Protein AF-A0A7X1M660-F1 (afdb_monomer_lite)

Radius of gyration: 11.9 Å; chains: 1; bounding box: 34×29×28 Å

Sequence (68 aa):
MTIPKLTKEQAAIIGAYTGVTAGPFSDIHGYAEKVLGRPVWTHEFADKRLSEKLRAAAKDDFLSICAA

Structure (mmCIF, N/CA/C/O backbone):
data_AF-A0A7X1M660-F1
#
_entry.id   AF-A0A7X1M660-F1
#
loop_
_atom_site.group_PDB
_atom_site.id
_atom_site.type_symbol
_atom_site.label_atom_id
_atom_site.label_alt_id
_atom_site.label_comp_id
_atom_site.label_asym_id
_atom_site.label_entity_id
_atom_site.label_seq_id
_atom_site.pdbx_PDB_ins_code
_atom_site.Cartn_x
_atom_site.Cartn_y
_atom_site.Cartn_z
_atom_site.occ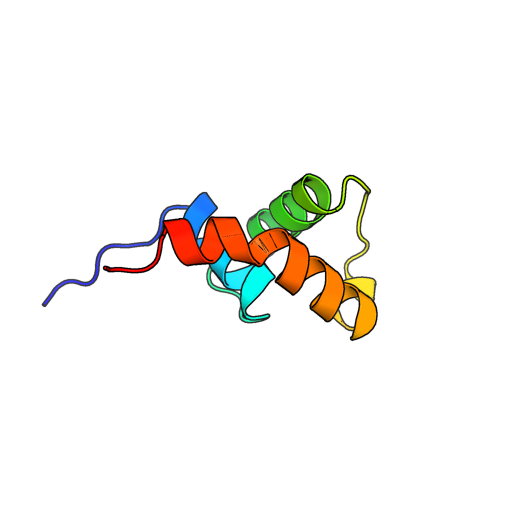upancy
_atom_site.B_iso_or_equiv
_atom_site.auth_seq_id
_atom_site.auth_comp_id
_atom_site.auth_asym_id
_atom_site.auth_atom_id
_atom_site.pdbx_PDB_model_num
ATOM 1 N N . MET A 1 1 ? -16.890 19.569 12.827 1.00 78.19 1 MET A N 1
ATOM 2 C CA . MET A 1 1 ? -16.859 18.151 12.415 1.00 78.19 1 MET A CA 1
ATOM 3 C C . MET A 1 1 ? -15.426 17.674 12.552 1.00 78.19 1 MET A C 1
ATOM 5 O O . MET A 1 1 ? -14.555 18.280 11.941 1.00 78.19 1 MET A O 1
ATOM 9 N N . THR A 1 2 ? -15.164 16.682 13.398 1.00 91.50 2 THR A N 1
ATOM 10 C CA . THR A 1 2 ? -13.813 16.125 13.560 1.00 91.50 2 THR A CA 1
ATOM 11 C C . THR A 1 2 ? -13.699 14.907 12.659 1.00 91.50 2 THR A C 1
ATOM 13 O O . THR A 1 2 ? -14.485 13.975 12.804 1.00 91.50 2 THR A O 1
ATOM 16 N N . ILE A 1 3 ? -12.757 14.926 11.718 1.00 89.19 3 ILE A N 1
ATOM 17 C CA . ILE A 1 3 ? -12.468 13.765 10.871 1.00 89.19 3 ILE A CA 1
ATOM 18 C C . ILE A 1 3 ? -11.519 12.855 11.667 1.00 89.19 3 ILE A C 1
ATOM 20 O O . ILE A 1 3 ? -10.453 13.327 12.077 1.00 89.19 3 ILE A O 1
ATOM 24 N N . PRO A 1 4 ? -11.890 11.592 11.947 1.00 91.88 4 PRO A N 1
ATOM 25 C CA . PRO A 1 4 ? -11.010 10.673 12.655 1.00 91.88 4 PRO A CA 1
ATOM 26 C C . PRO A 1 4 ? -9.740 10.412 11.838 1.00 91.88 4 PRO A C 1
ATOM 28 O O . PRO A 1 4 ? -9.761 10.401 10.608 1.00 91.88 4 PRO A O 1
ATOM 31 N N . LYS A 1 5 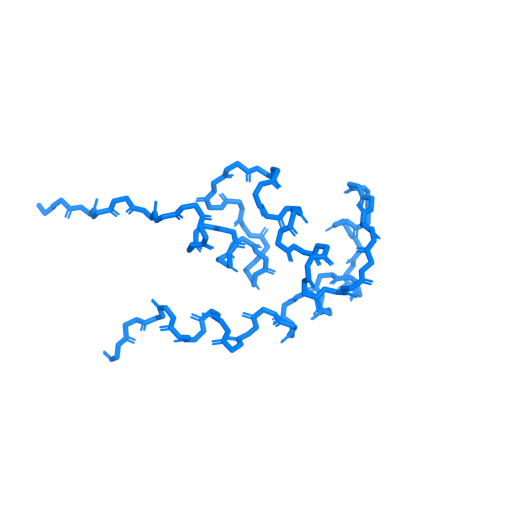? -8.617 10.202 12.530 1.00 94.88 5 LYS A N 1
ATOM 32 C CA . LYS A 1 5 ? -7.368 9.808 11.871 1.00 94.88 5 LYS A CA 1
ATOM 33 C C . LYS A 1 5 ? -7.487 8.379 11.347 1.00 94.88 5 LYS A C 1
ATOM 35 O O . LYS A 1 5 ? -8.051 7.522 12.021 1.00 94.88 5 LYS A O 1
ATOM 40 N N . LEU A 1 6 ? -6.887 8.139 10.186 1.00 96.38 6 LEU A N 1
ATOM 41 C CA . LEU A 1 6 ? -6.708 6.799 9.638 1.00 96.38 6 LEU A CA 1
ATOM 42 C C . LEU A 1 6 ? -5.820 5.961 10.563 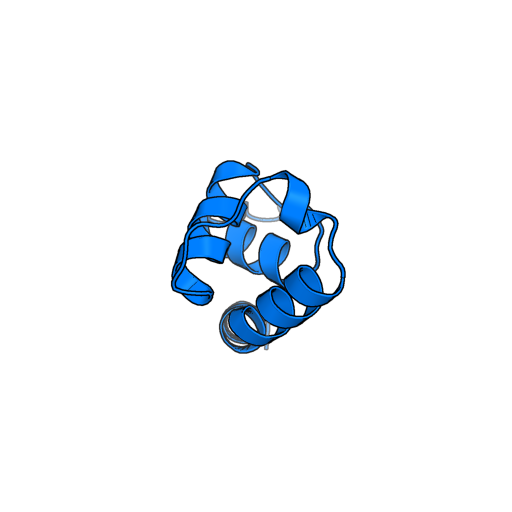1.00 96.38 6 LEU A C 1
ATOM 44 O O . LEU A 1 6 ? -4.866 6.475 11.161 1.00 96.38 6 LEU A O 1
ATOM 48 N N . THR A 1 7 ? -6.092 4.659 10.635 1.00 97.50 7 THR A N 1
ATOM 49 C CA . THR A 1 7 ? -5.094 3.708 11.134 1.00 97.50 7 THR A CA 1
ATOM 50 C C . THR A 1 7 ? -3.920 3.629 10.151 1.00 97.50 7 THR A C 1
ATOM 52 O O . THR A 1 7 ? -4.046 3.994 8.979 1.00 97.50 7 THR A O 1
ATOM 55 N N . LYS A 1 8 ? -2.762 3.128 10.605 1.00 97.88 8 LYS A N 1
ATOM 56 C CA . LYS A 1 8 ? -1.600 2.915 9.721 1.00 97.88 8 LYS A CA 1
ATOM 57 C C . LYS A 1 8 ? -1.938 2.005 8.538 1.00 97.88 8 LYS A C 1
ATOM 59 O O . LYS A 1 8 ? -1.539 2.283 7.416 1.00 97.88 8 LYS A O 1
ATOM 64 N N . GLU A 1 9 ? -2.712 0.954 8.794 1.00 97.94 9 GLU A N 1
ATOM 65 C CA . GLU A 1 9 ? -3.145 0.001 7.772 1.00 97.94 9 GLU A CA 1
ATOM 66 C C . GLU A 1 9 ? -4.067 0.655 6.737 1.00 97.94 9 GLU A C 1
ATOM 68 O O . GLU A 1 9 ? -3.813 0.546 5.541 1.00 97.94 9 GLU A O 1
ATOM 73 N N . GLN A 1 10 ? -5.063 1.434 7.174 1.00 98.06 10 GLN A N 1
ATOM 74 C CA . GLN A 1 10 ? -5.941 2.180 6.264 1.00 98.06 10 GLN A CA 1
ATOM 75 C C . GLN A 1 10 ? -5.154 3.172 5.397 1.00 98.06 10 GLN A C 1
ATOM 77 O O . GLN A 1 10 ? -5.367 3.247 4.188 1.00 98.06 10 GLN A O 1
ATOM 82 N N . ALA A 1 11 ? -4.218 3.913 5.997 1.00 98.19 11 ALA A N 1
ATOM 83 C CA . ALA A 1 11 ? -3.353 4.842 5.274 1.00 98.19 11 ALA A CA 1
ATOM 84 C C . ALA A 1 11 ? -2.473 4.133 4.228 1.00 98.19 11 ALA A C 1
ATOM 86 O O . ALA A 1 11 ? -2.318 4.636 3.112 1.00 98.19 11 ALA A O 1
ATOM 87 N N . ALA A 1 12 ? -1.932 2.958 4.563 1.00 98.56 12 ALA A N 1
ATOM 88 C CA . ALA A 1 12 ? -1.131 2.152 3.648 1.00 98.56 12 ALA A CA 1
ATOM 89 C C . ALA A 1 12 ? -1.957 1.634 2.459 1.00 98.56 12 ALA A C 1
ATOM 91 O O . ALA A 1 12 ? -1.535 1.800 1.313 1.00 98.56 12 ALA A O 1
ATOM 92 N N . ILE A 1 13 ? -3.155 1.096 2.718 1.00 98.62 13 ILE A N 1
ATOM 93 C CA . ILE A 1 13 ? -4.097 0.620 1.690 1.00 98.62 13 ILE A CA 1
ATOM 94 C C . ILE A 1 13 ? -4.476 1.760 0.736 1.00 98.62 13 ILE A C 1
ATOM 96 O O . ILE A 1 13 ? -4.383 1.609 -0.484 1.00 98.62 13 ILE A O 1
ATOM 100 N N . ILE A 1 14 ? -4.853 2.927 1.277 1.00 98.38 14 ILE A N 1
ATOM 101 C CA . ILE A 1 14 ? -5.204 4.106 0.472 1.00 98.38 14 ILE A CA 1
ATOM 102 C C . ILE A 1 14 ? -4.015 4.530 -0.388 1.00 98.38 14 ILE A C 1
ATOM 104 O O . ILE A 1 14 ? -4.186 4.773 -1.585 1.00 98.38 14 ILE A O 1
ATOM 108 N N . GLY A 1 15 ? -2.813 4.591 0.188 1.00 98.00 15 GLY A N 1
ATOM 109 C CA . GLY A 1 15 ? -1.619 4.980 -0.555 1.00 98.00 15 GLY A CA 1
ATOM 110 C C . GLY A 1 15 ? -1.251 4.011 -1.670 1.00 98.00 15 GLY A C 1
ATOM 111 O O . GLY A 1 15 ? -0.954 4.446 -2.782 1.00 98.00 15 GLY A O 1
ATOM 112 N N . ALA A 1 16 ? -1.358 2.711 -1.412 1.00 98.19 16 ALA A N 1
ATOM 113 C CA . ALA A 1 16 ? -1.106 1.677 -2.405 1.00 98.19 16 ALA A CA 1
ATOM 114 C C . ALA A 1 16 ? -2.132 1.688 -3.551 1.00 98.19 16 ALA A C 1
ATOM 116 O O . ALA A 1 16 ? -1.756 1.540 -4.713 1.00 98.19 16 ALA A O 1
ATOM 117 N N . TYR A 1 17 ? -3.418 1.894 -3.249 1.00 98.50 17 TYR A N 1
ATOM 118 C CA . TYR A 1 17 ? -4.477 1.891 -4.262 1.00 98.50 17 TYR A CA 1
ATOM 119 C C . TYR A 1 17 ? -4.518 3.178 -5.100 1.00 98.50 17 TYR A C 1
ATOM 121 O O . TYR A 1 17 ? -4.730 3.134 -6.315 1.00 98.50 17 TYR A O 1
ATOM 129 N N . THR A 1 18 ? -4.338 4.336 -4.460 1.00 97.69 18 THR A N 1
ATOM 130 C CA . THR A 1 18 ? -4.507 5.647 -5.112 1.00 97.69 18 THR A CA 1
ATOM 131 C C . THR A 1 18 ? -3.218 6.209 -5.703 1.00 97.69 18 THR A C 1
ATOM 133 O O . THR A 1 18 ? -3.282 7.069 -6.579 1.00 97.69 18 THR A O 1
ATOM 136 N N . GLY A 1 19 ? -2.055 5.759 -5.223 1.00 96.00 19 GLY A N 1
ATOM 137 C CA . GLY A 1 19 ? -0.765 6.381 -5.524 1.00 96.00 19 GLY A CA 1
ATOM 138 C C . GLY A 1 19 ? -0.513 7.694 -4.769 1.00 96.00 19 GLY A C 1
ATOM 139 O O . GLY A 1 19 ? 0.470 8.373 -5.054 1.00 96.00 19 GLY A O 1
ATOM 140 N N . VAL A 1 20 ? -1.372 8.070 -3.812 1.00 96.44 20 VAL A N 1
ATOM 141 C CA . VAL A 1 20 ? -1.223 9.279 -2.985 1.00 96.44 20 VAL A CA 1
ATOM 142 C C . VAL A 1 20 ? -0.812 8.889 -1.571 1.00 96.44 20 VAL A C 1
A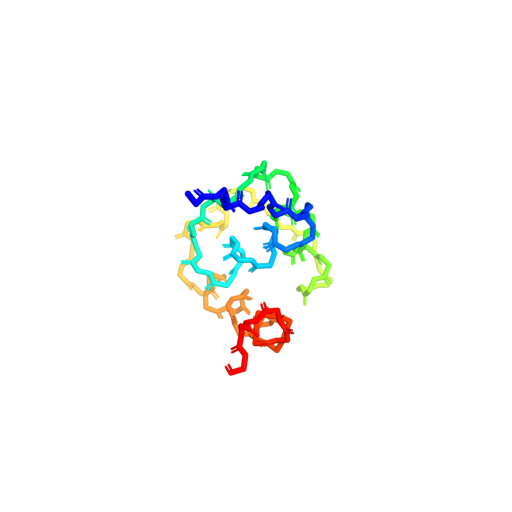TOM 144 O O . VAL A 1 20 ? -1.509 8.136 -0.901 1.00 96.44 20 VAL A O 1
ATOM 147 N N . THR A 1 21 ? 0.292 9.432 -1.062 1.00 95.38 21 THR A N 1
ATOM 148 C CA . THR A 1 21 ? 0.759 9.130 0.298 1.00 95.38 21 THR A CA 1
ATOM 149 C C . THR A 1 21 ? -0.228 9.628 1.362 1.00 95.38 21 THR A C 1
ATOM 151 O O . THR A 1 21 ? -0.237 10.811 1.698 1.00 95.38 21 THR A O 1
ATOM 154 N N . ALA A 1 22 ? -1.033 8.718 1.920 1.00 94.19 22 ALA A N 1
ATOM 155 C CA . ALA A 1 22 ? -1.999 8.984 2.995 1.00 94.19 22 ALA A CA 1
ATOM 156 C C . ALA A 1 22 ? -1.418 8.770 4.412 1.00 94.19 22 ALA A C 1
ATOM 158 O O . ALA A 1 22 ? -2.155 8.694 5.394 1.00 94.19 22 ALA A O 1
ATOM 159 N N . GLY A 1 23 ? -0.091 8.665 4.520 1.00 94.69 23 GLY A N 1
ATOM 160 C CA . GLY A 1 23 ? 0.659 8.372 5.739 1.00 94.69 23 GLY A CA 1
ATOM 161 C C . GLY A 1 23 ? 2.158 8.214 5.447 1.00 94.69 23 GLY A C 1
ATOM 162 O O . GLY A 1 23 ? 2.610 8.608 4.366 1.00 94.69 23 GLY A O 1
ATOM 163 N N . PRO A 1 24 ? 2.942 7.646 6.381 1.00 97.12 24 PRO A N 1
ATOM 164 C CA . PRO A 1 24 ? 4.355 7.354 6.160 1.00 97.12 24 PRO A CA 1
ATOM 165 C C . PRO A 1 24 ? 4.566 6.442 4.946 1.00 97.12 24 PRO A C 1
ATOM 167 O O . PRO A 1 24 ? 3.925 5.399 4.821 1.00 97.12 24 PRO A O 1
ATOM 170 N N . PHE A 1 25 ? 5.513 6.800 4.076 1.00 97.25 25 PHE A N 1
ATOM 171 C CA . PHE A 1 25 ? 5.840 5.988 2.899 1.00 97.25 25 PHE A CA 1
ATOM 172 C C . PHE A 1 25 ? 6.267 4.559 3.270 1.00 97.25 25 PHE A C 1
ATOM 174 O O . PHE A 1 25 ? 5.933 3.625 2.553 1.00 97.25 25 PHE A O 1
ATOM 181 N N . SER A 1 26 ? 6.934 4.371 4.413 1.00 97.75 26 SER A N 1
ATOM 182 C CA . SER A 1 26 ? 7.343 3.050 4.905 1.00 97.75 26 SER A CA 1
ATOM 183 C C . SER A 1 26 ? 6.172 2.091 5.123 1.00 97.75 26 SER A C 1
ATOM 185 O O . SER A 1 26 ? 6.314 0.899 4.872 1.00 97.75 26 SER A O 1
ATOM 187 N N . ASP A 1 27 ? 5.015 2.600 5.558 1.00 98.25 27 ASP A N 1
ATOM 188 C CA . ASP A 1 27 ? 3.830 1.771 5.792 1.00 98.25 27 ASP A CA 1
ATOM 189 C C . ASP A 1 27 ? 3.213 1.336 4.450 1.00 98.25 27 ASP A C 1
ATOM 191 O O . ASP A 1 27 ? 2.844 0.175 4.276 1.00 98.25 27 ASP A O 1
ATOM 195 N N . ILE A 1 28 ? 3.182 2.243 3.464 1.00 98.19 28 ILE A N 1
ATOM 196 C CA . ILE A 1 28 ? 2.744 1.951 2.087 1.00 98.19 28 ILE A CA 1
ATOM 197 C C . ILE A 1 28 ? 3.694 0.951 1.422 1.00 98.19 28 ILE A C 1
ATOM 199 O O . ILE A 1 28 ? 3.246 0.007 0.776 1.00 98.19 28 ILE A O 1
ATOM 203 N N . HIS A 1 29 ? 5.004 1.142 1.587 1.00 98.38 29 HIS A N 1
ATOM 204 C CA . HIS A 1 29 ? 6.030 0.264 1.032 1.00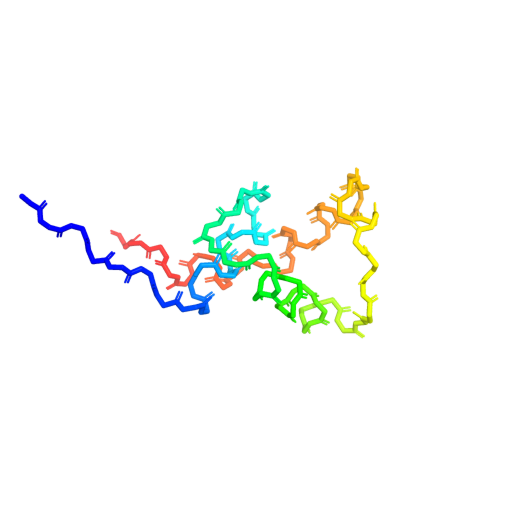 98.38 29 HIS A CA 1
ATOM 205 C C . HIS A 1 29 ? 5.928 -1.140 1.640 1.00 98.38 29 HIS A C 1
ATOM 207 O O . HIS A 1 29 ? 5.811 -2.108 0.891 1.00 98.38 29 HIS A O 1
ATOM 213 N N . GLY A 1 30 ? 5.836 -1.263 2.967 1.00 98.38 30 GLY A N 1
ATOM 214 C CA . GLY A 1 30 ? 5.640 -2.562 3.622 1.00 98.38 30 GLY A CA 1
ATOM 215 C C . GLY A 1 30 ? 4.347 -3.265 3.190 1.00 98.38 30 GLY A C 1
ATOM 216 O O . GLY A 1 30 ? 4.341 -4.472 2.946 1.00 98.38 30 GLY A O 1
ATOM 217 N N . TYR A 1 31 ? 3.255 -2.515 3.018 1.00 98.56 31 TYR A N 1
ATOM 218 C CA . TYR A 1 31 ? 2.018 -3.059 2.458 1.00 98.56 31 TYR A CA 1
ATOM 219 C C . TYR A 1 31 ? 2.194 -3.527 1.005 1.00 98.56 31 TYR A C 1
ATOM 221 O O . TYR A 1 31 ? 1.738 -4.615 0.656 1.00 98.56 31 TYR A O 1
ATOM 229 N N . ALA A 1 32 ? 2.888 -2.752 0.166 1.00 98.50 32 ALA A N 1
ATOM 230 C CA . ALA A 1 32 ? 3.151 -3.117 -1.223 1.00 98.50 32 ALA A CA 1
ATOM 231 C C . ALA A 1 32 ? 3.939 -4.429 -1.336 1.00 98.50 32 ALA A C 1
ATOM 233 O O . ALA A 1 32 ? 3.580 -5.288 -2.139 1.00 98.50 32 ALA A O 1
ATOM 234 N N . GLU A 1 33 ? 4.963 -4.622 -0.503 1.00 98.62 33 GLU A N 1
ATOM 235 C CA . GLU A 1 33 ? 5.733 -5.873 -0.468 1.00 98.62 33 GLU A CA 1
ATOM 236 C C . GLU A 1 33 ? 4.880 -7.060 -0.011 1.00 98.62 33 GLU A C 1
ATOM 238 O O . GLU A 1 33 ? 4.958 -8.139 -0.605 1.00 98.62 33 GLU A O 1
ATOM 243 N N . LYS A 1 34 ? 4.008 -6.849 0.986 1.00 98.56 34 LYS A N 1
ATOM 244 C CA . LYS A 1 34 ? 3.056 -7.860 1.469 1.00 98.56 34 LYS A CA 1
ATOM 245 C C . LYS A 1 34 ? 2.118 -8.330 0.353 1.00 98.56 34 LYS A C 1
ATOM 247 O O . LYS A 1 34 ? 2.004 -9.534 0.139 1.00 98.56 34 LYS A O 1
ATOM 252 N N . VAL A 1 35 ? 1.453 -7.412 -0.354 1.00 98.44 35 VAL A N 1
ATOM 253 C CA . VAL A 1 35 ? 0.433 -7.783 -1.358 1.00 98.44 35 VAL A CA 1
ATOM 254 C C . VAL A 1 35 ? 1.026 -8.238 -2.691 1.00 98.44 35 VAL A C 1
ATOM 256 O O . VAL A 1 35 ? 0.387 -8.993 -3.418 1.00 98.44 35 VAL A O 1
ATOM 259 N N . LEU A 1 36 ? 2.252 -7.817 -3.019 1.00 98.12 36 LEU A N 1
ATOM 260 C CA . LEU A 1 36 ? 2.960 -8.274 -4.219 1.00 98.12 36 LEU A CA 1
ATOM 261 C C . LEU A 1 36 ? 3.801 -9.535 -3.979 1.00 98.12 36 LEU A C 1
ATOM 263 O O . LEU A 1 36 ? 4.287 -10.125 -4.945 1.00 98.12 36 LEU A O 1
ATOM 267 N N . GLY A 1 37 ? 3.994 -9.939 -2.720 1.00 98.25 37 GLY A N 1
ATOM 268 C CA . GLY A 1 37 ? 4.750 -11.137 -2.349 1.00 98.25 37 GLY A CA 1
ATOM 269 C C . GLY A 1 37 ? 6.237 -11.070 -2.705 1.00 98.25 37 GLY A C 1
ATOM 270 O O . GLY A 1 37 ? 6.868 -12.109 -2.895 1.00 98.25 37 GLY A O 1
ATOM 271 N N . ARG A 1 38 ? 6.801 -9.864 -2.843 1.00 98.25 38 ARG A N 1
ATOM 272 C CA . ARG A 1 38 ? 8.219 -9.650 -3.161 1.00 98.25 38 ARG A CA 1
ATOM 273 C C . ARG A 1 38 ? 8.734 -8.326 -2.595 1.00 98.25 38 ARG A C 1
ATOM 275 O O . ARG A 1 38 ? 7.937 -7.400 -2.450 1.00 98.25 38 ARG A O 1
ATOM 282 N N . PRO A 1 39 ? 10.054 -8.187 -2.390 1.00 98.06 39 PRO A N 1
ATOM 283 C CA . PRO A 1 39 ? 10.665 -6.883 -2.176 1.00 98.06 39 PRO A CA 1
ATOM 284 C C . PRO A 1 39 ? 10.381 -5.923 -3.339 1.00 98.06 39 PRO A C 1
ATOM 286 O O . PRO A 1 39 ? 10.377 -6.331 -4.513 1.00 98.06 39 PRO A O 1
ATOM 289 N N . VAL A 1 40 ? 10.179 -4.650 -3.010 1.00 97.81 40 VAL A N 1
ATOM 290 C CA . VAL A 1 40 ? 9.971 -3.559 -3.970 1.00 97.81 40 VAL A CA 1
ATOM 291 C C . VAL A 1 40 ? 11.010 -2.483 -3.699 1.00 97.81 40 VAL A C 1
ATOM 293 O O . VAL A 1 40 ? 11.210 -2.072 -2.563 1.00 97.81 40 VAL A O 1
ATOM 296 N N . TRP A 1 41 ? 11.683 -1.991 -4.728 1.00 97.50 41 TRP A N 1
ATOM 297 C CA . TRP A 1 41 ? 12.628 -0.890 -4.566 1.00 97.50 41 TRP A CA 1
ATOM 298 C C . TRP A 1 41 ? 11.927 0.456 -4.735 1.00 97.50 41 TRP A C 1
ATOM 300 O O . TRP A 1 41 ? 11.029 0.600 -5.561 1.00 97.50 41 TRP A O 1
ATOM 310 N N . THR A 1 42 ? 12.374 1.485 -4.008 1.00 95.56 42 THR A N 1
ATOM 311 C CA . THR A 1 42 ? 11.740 2.819 -4.023 1.00 95.56 42 THR A CA 1
ATOM 312 C C . THR A 1 42 ? 11.585 3.403 -5.433 1.00 95.56 42 THR A C 1
ATOM 314 O O . THR A 1 42 ? 10.579 4.039 -5.726 1.00 95.56 42 THR A O 1
ATOM 317 N N . HIS A 1 43 ? 12.542 3.163 -6.334 1.00 95.31 43 HIS A N 1
ATOM 318 C CA . HIS A 1 43 ? 12.479 3.658 -7.713 1.00 95.31 43 HIS A CA 1
ATOM 319 C C . HIS A 1 43 ? 11.418 2.947 -8.569 1.00 95.31 43 HIS A C 1
ATOM 321 O O . HIS A 1 43 ? 10.935 3.528 -9.538 1.00 95.31 43 HIS A O 1
ATOM 327 N N . GLU A 1 44 ? 11.017 1.721 -8.216 1.00 97.44 44 GLU A N 1
ATOM 328 C CA . GLU A 1 44 ? 9.975 0.995 -8.945 1.00 97.44 44 GLU A CA 1
ATOM 329 C C . GLU A 1 44 ? 8.591 1.630 -8.743 1.00 97.44 44 GLU A C 1
ATOM 331 O O . GLU A 1 44 ? 7.724 1.467 -9.592 1.00 97.44 44 GLU A O 1
ATOM 336 N N . PHE A 1 45 ? 8.371 2.414 -7.679 1.00 95.44 45 PHE A N 1
ATOM 337 C CA . PHE A 1 45 ? 7.102 3.128 -7.460 1.00 95.44 45 PHE A CA 1
ATOM 338 C C . PHE A 1 45 ? 6.810 4.202 -8.522 1.00 95.44 45 PHE A C 1
ATOM 340 O O . PHE A 1 45 ? 5.666 4.639 -8.636 1.00 95.44 45 PHE A O 1
ATOM 347 N N . ALA A 1 46 ? 7.809 4.603 -9.318 1.00 94.44 46 ALA A N 1
ATOM 348 C CA . ALA A 1 46 ? 7.622 5.462 -10.489 1.00 94.44 46 ALA A CA 1
ATOM 349 C C . ALA A 1 46 ? 7.230 4.679 -11.762 1.00 94.44 46 ALA A C 1
ATOM 351 O O . ALA A 1 46 ? 6.844 5.287 -12.764 1.00 94.44 46 ALA A O 1
ATOM 352 N N . ASP A 1 47 ? 7.330 3.345 -11.749 1.00 96.62 47 ASP A N 1
ATOM 353 C CA . ASP A 1 47 ? 6.955 2.495 -12.875 1.00 96.62 47 ASP A CA 1
ATOM 354 C C . ASP A 1 47 ? 5.438 2.278 -12.920 1.00 96.62 47 ASP A C 1
ATOM 356 O O . ASP A 1 47 ? 4.825 1.739 -11.996 1.00 96.62 47 ASP A O 1
ATOM 360 N N . LYS A 1 48 ? 4.824 2.644 -14.051 1.00 96.81 48 LYS A N 1
ATOM 361 C CA . LYS A 1 48 ? 3.371 2.530 -14.237 1.00 96.81 48 LYS A CA 1
ATOM 362 C C . LYS A 1 48 ? 2.866 1.094 -14.104 1.00 96.81 48 LYS A C 1
ATOM 364 O O . LYS A 1 48 ? 1.769 0.894 -13.590 1.00 96.81 48 LYS A O 1
ATOM 369 N N . ARG A 1 49 ? 3.643 0.096 -14.542 1.00 97.25 49 ARG A N 1
ATOM 370 C CA . ARG A 1 49 ? 3.217 -1.311 -14.472 1.00 97.25 49 ARG A CA 1
ATOM 371 C C . ARG A 1 49 ? 3.212 -1.795 -13.029 1.00 97.25 49 ARG A C 1
ATOM 373 O O . ARG A 1 49 ? 2.315 -2.551 -12.657 1.00 97.25 49 ARG A O 1
ATOM 380 N N . LEU A 1 50 ? 4.180 -1.372 -12.214 1.00 96.81 50 LEU A N 1
ATOM 381 C CA . LEU A 1 50 ? 4.140 -1.621 -10.778 1.00 96.81 50 LEU A CA 1
ATOM 382 C C . LEU A 1 50 ? 2.917 -0.945 -10.154 1.00 96.81 50 LEU A C 1
ATOM 384 O O . LEU A 1 50 ? 2.178 -1.620 -9.441 1.00 96.81 50 LEU A O 1
ATOM 388 N N . SER A 1 51 ? 2.677 0.339 -10.441 1.00 96.56 51 SER A N 1
ATOM 389 C CA . SER A 1 51 ? 1.530 1.066 -9.879 1.00 96.56 51 SER A CA 1
ATOM 390 C C . SER A 1 51 ? 0.196 0.392 -10.218 1.00 96.56 51 SER A C 1
ATOM 392 O O . SER A 1 51 ? -0.655 0.244 -9.346 1.00 96.56 51 SER A O 1
ATOM 394 N N . GLU A 1 52 ? 0.016 -0.073 -11.457 1.00 98.19 52 GLU A N 1
ATOM 395 C CA . GLU A 1 52 ? -1.188 -0.802 -11.879 1.00 98.19 52 GLU A CA 1
ATOM 396 C C . GLU A 1 52 ? -1.344 -2.143 -11.153 1.00 98.19 52 GLU A C 1
ATOM 398 O O . GLU A 1 52 ? -2.436 -2.462 -10.678 1.00 98.19 52 GLU A O 1
ATOM 403 N N . LYS A 1 53 ? -0.257 -2.912 -11.013 1.00 98.38 53 LYS A N 1
ATOM 404 C CA . LYS A 1 53 ? -0.267 -4.179 -10.264 1.00 98.38 53 LYS A CA 1
ATOM 405 C C . LYS A 1 53 ? -0.584 -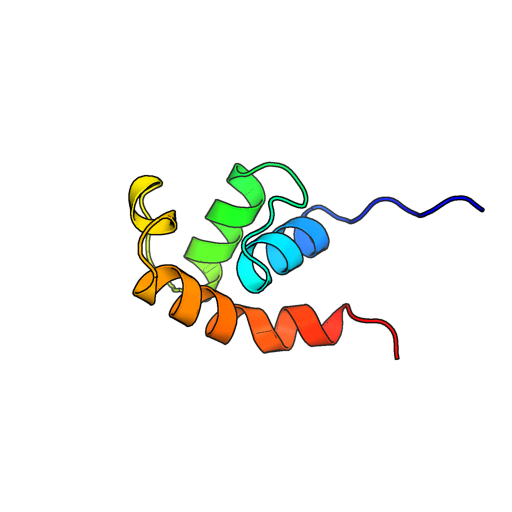3.966 -8.789 1.00 98.38 53 LYS A C 1
ATOM 407 O O . LYS A 1 53 ? -1.412 -4.686 -8.241 1.00 98.38 53 LYS A O 1
ATOM 412 N N . LEU A 1 54 ? 0.051 -2.977 -8.163 1.00 98.56 54 LEU A N 1
ATOM 413 C CA . LEU A 1 54 ? -0.178 -2.641 -6.763 1.00 98.56 54 LEU A CA 1
ATOM 414 C C . LEU A 1 54 ? -1.621 -2.184 -6.541 1.00 98.56 54 LEU A C 1
ATOM 416 O O . LEU A 1 54 ? -2.279 -2.661 -5.620 1.00 98.56 54 LEU A O 1
ATOM 420 N N . ARG A 1 55 ? -2.149 -1.337 -7.431 1.00 98.56 55 ARG A N 1
ATOM 421 C CA . ARG A 1 55 ? -3.548 -0.906 -7.394 1.00 98.56 55 ARG A CA 1
ATOM 422 C C . ARG A 1 55 ? -4.517 -2.079 -7.525 1.00 98.56 55 ARG A C 1
ATOM 424 O O . ARG A 1 55 ? -5.507 -2.119 -6.801 1.00 98.56 55 ARG A O 1
ATOM 431 N N . ALA A 1 56 ? -4.252 -3.018 -8.432 1.00 98.62 56 ALA A N 1
ATOM 432 C CA . ALA A 1 56 ? -5.079 -4.211 -8.588 1.00 98.62 56 ALA A CA 1
ATOM 433 C C . ALA A 1 56 ? -5.044 -5.092 -7.330 1.00 98.62 56 ALA A C 1
ATOM 435 O O . ALA A 1 56 ? -6.098 -5.499 -6.853 1.00 98.62 56 ALA A O 1
ATOM 436 N N . ALA A 1 57 ? -3.856 -5.320 -6.762 1.00 98.56 57 ALA A N 1
ATOM 437 C CA . ALA A 1 57 ? -3.677 -6.117 -5.550 1.00 98.56 57 ALA A CA 1
ATOM 438 C C . ALA A 1 57 ? -4.317 -5.472 -4.308 1.00 98.56 57 ALA A C 1
ATOM 440 O O . ALA A 1 57 ? -4.829 -6.173 -3.446 1.00 98.56 57 ALA A O 1
ATOM 441 N N . ALA A 1 58 ? -4.323 -4.139 -4.224 1.00 98.56 58 ALA A N 1
ATOM 442 C CA . ALA A 1 58 ? -4.885 -3.399 -3.095 1.00 98.56 58 ALA A CA 1
ATOM 443 C C . ALA A 1 58 ? -6.394 -3.134 -3.198 1.00 98.56 58 ALA A C 1
ATOM 445 O O . ALA A 1 58 ? -6.972 -2.542 -2.287 1.00 98.56 58 ALA A O 1
ATOM 446 N N . LYS A 1 59 ? -7.029 -3.492 -4.320 1.00 98.56 59 LYS A N 1
ATOM 447 C CA . LYS A 1 59 ? -8.396 -3.065 -4.632 1.00 98.56 59 LYS A CA 1
ATOM 448 C C . LYS A 1 59 ? -9.418 -3.566 -3.613 1.00 98.56 59 LYS A C 1
ATOM 450 O O . LYS A 1 59 ? -10.244 -2.775 -3.170 1.00 98.56 59 LYS A O 1
ATOM 455 N N . ASP A 1 60 ? -9.370 -4.843 -3.258 1.00 98.38 60 ASP A N 1
ATOM 456 C CA . ASP A 1 60 ? -10.378 -5.441 -2.378 1.00 98.38 60 ASP A CA 1
ATOM 457 C C . ASP A 1 60 ? -10.251 -4.900 -0.948 1.00 98.38 60 ASP A C 1
ATOM 459 O O . ASP A 1 60 ? -11.248 -4.488 -0.354 1.00 98.38 60 ASP A O 1
ATOM 463 N N . ASP A 1 61 ? -9.020 -4.762 -0.452 1.00 98.44 61 ASP A N 1
ATOM 464 C CA . ASP A 1 61 ? -8.731 -4.119 0.833 1.00 98.44 61 ASP A CA 1
ATOM 465 C C . ASP A 1 61 ? -9.198 -2.655 0.839 1.00 98.44 61 ASP A C 1
ATOM 467 O O . ASP A 1 61 ? -9.842 -2.213 1.791 1.00 98.44 61 ASP A O 1
ATOM 471 N N . PHE A 1 62 ? -8.956 -1.905 -0.243 1.00 98.38 62 PHE A N 1
ATOM 472 C CA . PHE A 1 62 ? -9.437 -0.528 -0.382 1.00 98.38 62 PHE A CA 1
ATOM 473 C C . PHE A 1 62 ? -10.965 -0.441 -0.337 1.00 98.38 62 PHE A C 1
ATOM 475 O O . PHE A 1 62 ? -11.514 0.410 0.363 1.00 98.38 62 PHE A O 1
ATOM 482 N N . LEU A 1 63 ? -11.661 -1.323 -1.054 1.00 98.00 63 LEU A N 1
ATOM 483 C CA . LEU A 1 63 ? -13.121 -1.361 -1.035 1.00 98.00 63 LEU A CA 1
ATOM 484 C C . LEU A 1 63 ? -13.660 -1.753 0.347 1.00 98.00 63 LEU A C 1
ATOM 486 O O . LEU A 1 63 ? -14.670 -1.195 0.766 1.00 98.00 63 LEU A O 1
ATOM 490 N N . SER A 1 64 ? -12.970 -2.633 1.080 1.00 97.50 64 SER A N 1
ATOM 491 C CA . SER A 1 64 ? -13.387 -3.072 2.421 1.00 97.50 64 SER A CA 1
ATOM 492 C C . SER A 1 64 ? -13.391 -1.955 3.474 1.00 97.50 64 SER A C 1
ATOM 494 O O . SER A 1 64 ? -14.131 -2.037 4.454 1.00 97.50 64 SER A O 1
ATOM 496 N N . ILE A 1 65 ? -12.584 -0.907 3.272 1.00 96.25 65 ILE A N 1
ATOM 497 C CA . ILE A 1 65 ? -12.486 0.246 4.181 1.00 96.25 65 ILE A CA 1
ATOM 498 C C . ILE A 1 65 ? -13.284 1.464 3.701 1.00 96.25 65 ILE A C 1
ATOM 500 O O . ILE A 1 65 ? -13.349 2.469 4.413 1.00 96.25 65 ILE A O 1
ATOM 504 N N . CYS A 1 66 ? -13.862 1.413 2.499 1.00 95.75 66 CYS A N 1
ATOM 505 C CA . CYS A 1 66 ? -14.745 2.468 2.016 1.00 95.75 66 CYS A CA 1
ATOM 506 C C . CYS A 1 66 ? -16.079 2.438 2.772 1.00 95.75 66 CYS A C 1
ATOM 508 O O . CYS A 1 66 ? -16.568 1.383 3.170 1.00 95.75 66 CYS A O 1
ATOM 510 N N . ALA A 1 67 ? -16.674 3.616 2.963 1.00 86.81 67 ALA A N 1
ATOM 511 C CA . ALA A 1 67 ? -18.028 3.711 3.497 1.00 86.81 67 ALA A CA 1
ATOM 512 C C . ALA A 1 67 ? -19.033 3.017 2.559 1.00 86.81 67 ALA A C 1
ATOM 514 O O . ALA A 1 67 ? -18.837 3.013 1.341 1.00 86.81 67 ALA A O 1
ATOM 515 N N . ALA A 1 68 ? -20.085 2.446 3.151 1.00 73.06 68 ALA A N 1
ATOM 516 C CA . ALA A 1 68 ? -21.214 1.838 2.446 1.00 73.06 68 ALA A CA 1
ATOM 517 C C . ALA A 1 68 ? -22.171 2.888 1.865 1.00 73.06 68 ALA A C 1
ATOM 519 O O . ALA A 1 68 ? -22.336 3.953 2.507 1.00 73.06 68 ALA A O 1
#

pLDDT: mean 96.4, std 4.25, range [73.06, 98.62]

Secondary structure (DSSP, 8-state):
-PPPPPPHHHHHHHHHHHSS-SS-HHHHHHHHHHHHTS---GGGGG-HHHHHHHHHHTHHHHHHHS--

Foldseek 3Di:
DDDDQDDLQLQLLCCQQVVDRSDDVVSVQVVLCVQVVHHDDPVCSPPPVSSVVSNVSSVVVNVVPDDD